Protein AF-A0A3B0U1T3-F1 (afdb_monomer_lite)

Structure (mmCIF, N/CA/C/O backbone):
data_AF-A0A3B0U1T3-F1
#
_entry.id   AF-A0A3B0U1T3-F1
#
loop_
_atom_site.group_PDB
_atom_site.id
_atom_site.type_symbol
_atom_site.label_atom_id
_atom_site.label_alt_id
_atom_site.label_comp_id
_atom_site.label_asym_id
_atom_site.label_entity_id
_atom_site.label_seq_id
_atom_site.pdbx_PDB_ins_code
_atom_site.Cartn_x
_atom_site.Cartn_y
_atom_site.Cartn_z
_atom_site.occupancy
_atom_site.B_iso_or_equiv
_atom_site.auth_seq_id
_atom_site.auth_comp_id
_atom_site.auth_asym_id
_atom_site.auth_atom_id
_atom_site.pdbx_PDB_model_num
ATOM 1 N N . ASP A 1 1 ? -16.607 1.147 15.365 1.00 89.69 1 ASP A N 1
ATOM 2 C CA . ASP A 1 1 ? -15.710 2.147 14.733 1.00 89.69 1 ASP A CA 1
ATOM 3 C C . ASP A 1 1 ? -15.667 2.018 13.217 1.00 89.69 1 ASP A C 1
ATOM 5 O O . ASP A 1 1 ? -16.047 0.977 12.692 1.00 89.69 1 ASP A O 1
ATOM 9 N N . LYS A 1 2 ? -15.212 3.061 12.507 1.00 95.75 2 LYS A N 1
ATOM 10 C CA . LYS A 1 2 ? -14.922 2.996 11.062 1.00 95.75 2 LYS A CA 1
ATOM 11 C C . LYS A 1 2 ? -13.448 2.661 10.843 1.00 95.75 2 LYS A C 1
ATOM 13 O O . LYS A 1 2 ? -12.587 3.190 11.539 1.00 95.75 2 LYS A O 1
ATOM 18 N N . LEU A 1 3 ? -13.161 1.820 9.855 1.00 97.88 3 LEU A N 1
ATOM 19 C CA . LEU A 1 3 ? -11.796 1.481 9.451 1.00 97.88 3 LEU A CA 1
ATOM 20 C C . LEU A 1 3 ? -11.413 2.239 8.179 1.00 97.88 3 LEU A C 1
ATOM 22 O O . LEU A 1 3 ? -12.256 2.458 7.309 1.00 97.88 3 LEU A O 1
ATOM 26 N N . ALA A 1 4 ? -10.135 2.583 8.055 1.00 98.50 4 ALA A N 1
ATOM 27 C CA . ALA A 1 4 ? -9.544 3.169 6.858 1.00 98.50 4 ALA A CA 1
ATOM 28 C C . ALA A 1 4 ? -8.259 2.431 6.476 1.00 98.50 4 ALA A C 1
ATOM 30 O O . ALA A 1 4 ? -7.546 1.923 7.335 1.00 98.50 4 ALA A O 1
ATOM 31 N N . ALA A 1 5 ? -7.947 2.397 5.187 1.00 98.75 5 ALA A N 1
ATOM 32 C CA . ALA A 1 5 ? -6.667 1.955 4.645 1.00 98.75 5 ALA A CA 1
ATOM 33 C C . ALA A 1 5 ? -6.419 2.687 3.321 1.00 98.75 5 ALA A C 1
ATOM 35 O O . ALA A 1 5 ? -7.349 3.255 2.743 1.00 98.75 5 ALA A O 1
ATOM 36 N N . GLY A 1 6 ? -5.184 2.662 2.823 1.00 98.50 6 GLY A N 1
ATOM 37 C CA . GLY A 1 6 ? -4.817 3.359 1.592 1.00 98.50 6 GLY A CA 1
ATOM 38 C C . GLY A 1 6 ? -3.985 2.515 0.641 1.00 98.50 6 GLY A C 1
ATOM 39 O O . GLY A 1 6 ? -3.245 1.618 1.052 1.00 98.50 6 GLY A O 1
ATOM 40 N N . PHE A 1 7 ? -4.088 2.850 -0.641 1.00 98.56 7 PHE A N 1
ATOM 41 C CA . PHE A 1 7 ? -3.185 2.381 -1.678 1.00 98.56 7 PHE A CA 1
ATOM 42 C C . PHE A 1 7 ? -2.814 3.533 -2.613 1.00 98.56 7 PHE A C 1
ATOM 44 O O . PHE A 1 7 ? -3.557 4.505 -2.730 1.00 98.56 7 PHE A O 1
ATOM 51 N N . THR A 1 8 ? -1.666 3.434 -3.276 1.00 98.44 8 THR A N 1
ATOM 52 C CA . THR A 1 8 ? -1.232 4.427 -4.267 1.00 98.44 8 THR A CA 1
ATOM 53 C C . THR A 1 8 ? -0.348 3.794 -5.341 1.00 98.44 8 THR A C 1
ATOM 55 O O . THR A 1 8 ? 0.287 2.762 -5.112 1.00 98.44 8 THR A O 1
ATOM 58 N N . ASN A 1 9 ? -0.308 4.418 -6.514 1.00 97.25 9 ASN A N 1
ATOM 59 C CA . ASN A 1 9 ? 0.483 4.011 -7.668 1.00 97.25 9 ASN A CA 1
ATOM 60 C C . ASN A 1 9 ? 1.213 5.230 -8.240 1.00 97.25 9 ASN A C 1
ATOM 62 O O . ASN A 1 9 ? 0.620 6.301 -8.352 1.00 97.25 9 ASN A O 1
ATOM 66 N N . SER A 1 10 ? 2.478 5.072 -8.624 1.00 96.81 10 SER A N 1
ATOM 67 C CA . SER A 1 10 ? 3.236 6.123 -9.313 1.00 96.81 10 SER A CA 1
ATOM 68 C C . SER A 1 10 ? 4.277 5.534 -10.259 1.00 96.81 10 SER A C 1
ATOM 70 O O . SER A 1 10 ? 4.530 4.332 -10.228 1.00 96.81 10 SER A O 1
ATOM 72 N N . ALA A 1 11 ? 4.881 6.378 -11.098 1.00 95.81 11 ALA A N 1
ATOM 73 C CA . ALA A 1 11 ? 5.791 5.914 -12.139 1.00 95.81 11 ALA A CA 1
ATOM 74 C C . ALA A 1 11 ? 7.151 5.423 -11.637 1.00 95.81 11 ALA A C 1
ATOM 76 O O . ALA A 1 11 ? 7.662 4.400 -12.093 1.00 95.81 11 ALA A O 1
ATOM 77 N N . ALA A 1 12 ? 7.733 6.136 -10.676 1.00 93.62 12 ALA A N 1
ATOM 78 C CA . ALA A 1 12 ? 9.009 5.772 -10.078 1.00 93.62 12 ALA A CA 1
ATOM 79 C C . ALA A 1 12 ? 8.815 4.749 -8.954 1.00 93.62 12 ALA A C 1
ATOM 81 O O . ALA A 1 12 ? 7.825 4.798 -8.219 1.00 93.62 12 ALA A O 1
ATOM 82 N N . GLN A 1 13 ? 9.788 3.856 -8.754 1.00 91.19 13 GLN A N 1
ATOM 83 C CA . GLN A 1 13 ? 9.766 2.928 -7.616 1.00 91.19 13 GLN A CA 1
ATOM 84 C C . GLN A 1 13 ? 9.709 3.693 -6.285 1.00 91.19 13 GLN A C 1
ATOM 86 O O . GLN A 1 13 ? 8.784 3.470 -5.503 1.00 91.19 13 GLN A O 1
ATOM 91 N N . SER A 1 14 ? 10.587 4.687 -6.109 1.00 88.50 14 SER A N 1
ATOM 92 C CA . SER A 1 14 ? 10.481 5.717 -5.069 1.00 88.50 14 SER A CA 1
ATOM 93 C C . SER A 1 14 ? 9.985 7.023 -5.691 1.00 88.50 14 SER A C 1
ATOM 95 O O . SER A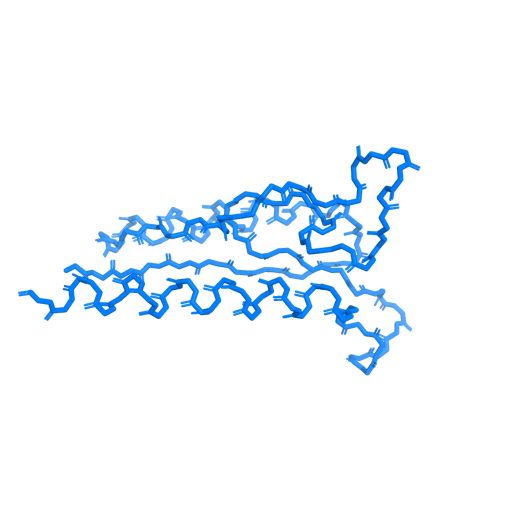 1 14 ? 10.757 7.768 -6.282 1.00 88.50 14 SER A O 1
ATOM 97 N N . GLY A 1 15 ? 8.677 7.263 -5.631 1.00 85.62 15 GLY A N 1
ATOM 98 C CA . GLY A 1 15 ? 8.035 8.450 -6.211 1.00 85.62 15 GLY A CA 1
ATOM 99 C C . GLY A 1 15 ? 7.071 9.092 -5.227 1.00 85.62 15 GLY A C 1
ATOM 100 O O . GLY A 1 15 ? 5.898 9.236 -5.555 1.00 85.62 15 GLY A O 1
ATOM 101 N N . ASP A 1 16 ? 7.532 9.299 -3.989 1.00 93.44 16 ASP A N 1
ATOM 102 C CA . ASP A 1 16 ? 6.819 9.951 -2.876 1.00 93.44 16 ASP A CA 1
ATOM 103 C C . ASP A 1 16 ? 5.441 9.379 -2.518 1.00 93.44 16 ASP A C 1
ATOM 105 O O . ASP A 1 16 ? 4.631 9.998 -1.830 1.00 93.44 16 ASP A O 1
ATOM 109 N N . LYS A 1 17 ? 5.206 8.118 -2.887 1.00 97.06 17 LYS A N 1
ATOM 110 C CA . LYS A 1 17 ? 3.997 7.358 -2.547 1.00 97.06 17 LYS A CA 1
ATOM 111 C C . LYS A 1 17 ? 3.696 7.350 -1.045 1.00 97.06 17 LYS A C 1
ATOM 113 O O . LYS A 1 17 ? 2.531 7.317 -0.650 1.00 97.06 17 LYS A O 1
ATOM 118 N N . LEU A 1 18 ? 4.727 7.400 -0.196 1.00 97.62 18 LEU A N 1
ATOM 119 C CA . LEU A 1 18 ? 4.544 7.483 1.253 1.00 97.62 18 LEU A CA 1
ATOM 120 C C . LEU A 1 18 ? 3.817 8.766 1.659 1.00 97.62 18 LEU A C 1
ATOM 122 O O . LEU A 1 18 ? 2.916 8.689 2.489 1.00 97.62 18 LEU A O 1
ATOM 126 N N . 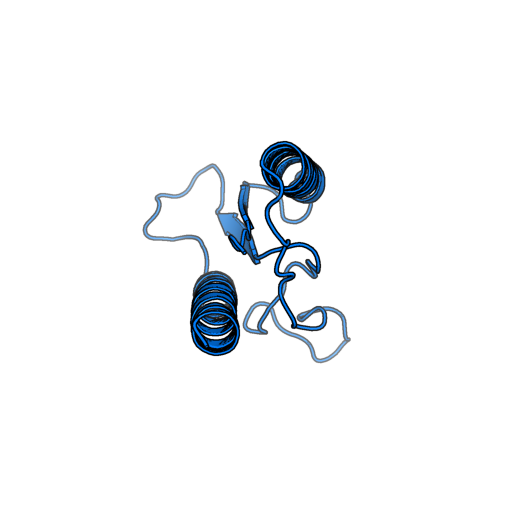ALA A 1 19 ? 4.143 9.905 1.044 1.00 98.00 19 ALA A N 1
ATOM 127 C CA . ALA A 1 19 ? 3.491 11.178 1.337 1.00 98.00 19 ALA A CA 1
ATOM 128 C C . ALA A 1 19 ? 1.993 11.127 0.996 1.00 98.00 19 ALA A C 1
ATOM 130 O O . ALA A 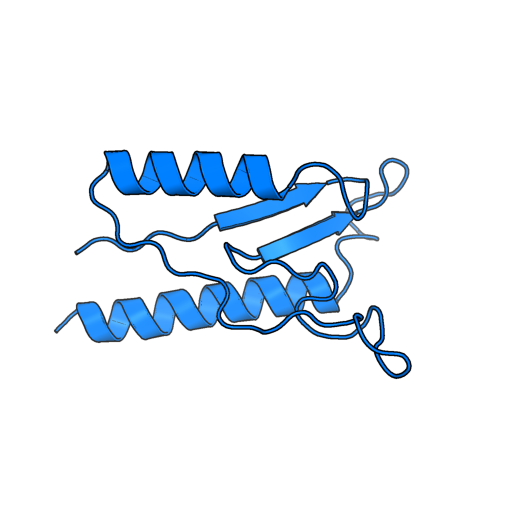1 19 ? 1.161 11.556 1.797 1.00 98.00 19 ALA A O 1
ATOM 131 N N . THR A 1 20 ? 1.625 10.505 -0.132 1.00 98.31 20 THR A N 1
ATOM 132 C CA . THR A 1 20 ? 0.215 10.262 -0.484 1.00 98.31 20 THR A CA 1
ATOM 133 C C . THR A 1 20 ? -0.499 9.434 0.587 1.00 98.31 20 THR A C 1
ATOM 135 O O . THR A 1 20 ? -1.584 9.803 1.039 1.00 98.31 20 THR A O 1
ATOM 138 N N . LEU A 1 21 ? 0.107 8.329 1.037 1.00 98.62 21 LEU A N 1
ATOM 139 C CA . LEU A 1 21 ? -0.495 7.486 2.074 1.00 98.62 21 LEU A CA 1
ATOM 140 C C . LEU A 1 21 ? -0.580 8.199 3.431 1.00 98.62 21 LEU A C 1
ATOM 142 O O . LEU A 1 21 ? -1.569 8.026 4.138 1.00 98.62 21 LEU A O 1
ATOM 146 N N . GLN A 1 22 ? 0.411 9.020 3.789 1.00 98.75 22 GLN A N 1
ATOM 147 C CA . GLN A 1 22 ? 0.374 9.843 5.001 1.00 98.75 22 GLN A CA 1
ATOM 148 C C . GLN A 1 22 ? -0.787 10.837 4.955 1.00 98.75 22 GLN A C 1
ATOM 150 O O . GLN A 1 22 ? -1.530 10.946 5.929 1.00 98.75 22 GLN A O 1
ATOM 155 N N . GLN A 1 23 ? -1.002 11.501 3.818 1.00 98.75 23 GLN A N 1
ATOM 156 C CA . GLN A 1 23 ? -2.136 12.405 3.640 1.00 98.75 23 GLN A CA 1
ATOM 157 C C . GLN A 1 23 ? -3.478 11.673 3.805 1.00 98.75 23 GLN A C 1
ATOM 159 O O . GLN A 1 23 ? -4.367 12.168 4.498 1.00 98.75 23 GLN A O 1
ATOM 164 N N . MET A 1 24 ? -3.619 10.472 3.233 1.00 98.75 24 MET A N 1
ATOM 165 C CA 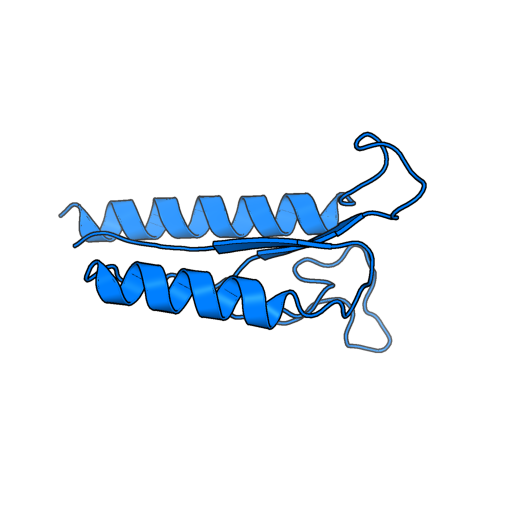. MET A 1 24 ? -4.821 9.648 3.415 1.00 98.75 24 MET A CA 1
ATOM 166 C C . MET A 1 24 ? -5.014 9.202 4.869 1.00 98.75 24 MET A C 1
ATOM 168 O O . MET A 1 24 ? -6.139 9.221 5.367 1.00 98.75 24 MET A O 1
ATOM 172 N N . ALA A 1 25 ? -3.938 8.826 5.563 1.00 98.75 25 ALA A N 1
ATOM 173 C CA . ALA A 1 25 ? -3.999 8.434 6.967 1.00 98.75 25 ALA A CA 1
ATOM 174 C C . ALA A 1 25 ? -4.437 9.601 7.860 1.00 98.75 25 ALA A C 1
ATOM 176 O O . ALA A 1 25 ? -5.311 9.434 8.711 1.00 98.75 25 ALA A O 1
ATOM 177 N N . VAL A 1 26 ? -3.906 10.801 7.611 1.00 98.81 26 VAL A N 1
ATOM 178 C CA . VAL A 1 26 ? -4.330 12.034 8.289 1.00 98.81 26 VAL A CA 1
ATOM 179 C C . VAL A 1 26 ? -5.796 12.357 7.985 1.00 98.81 26 VAL A C 1
ATOM 181 O O . VAL A 1 26 ? -6.536 12.741 8.889 1.00 98.81 26 VAL A O 1
ATOM 184 N N . LEU A 1 27 ? -6.257 12.171 6.745 1.00 98.69 27 LEU A N 1
ATOM 185 C CA . LEU A 1 27 ? -7.673 12.333 6.391 1.00 98.69 27 LEU A CA 1
ATOM 186 C C . LEU A 1 27 ? -8.573 11.329 7.131 1.00 98.69 27 LEU A C 1
ATOM 188 O O . LEU A 1 27 ? -9.631 11.710 7.633 1.00 98.69 27 LEU A O 1
ATOM 192 N N . GLY A 1 28 ? -8.153 10.065 7.233 1.00 98.62 28 GLY A N 1
ATOM 193 C CA . GLY A 1 28 ? -8.857 9.042 8.009 1.00 98.62 28 GLY A CA 1
ATOM 194 C C . GLY A 1 28 ? -8.943 9.405 9.492 1.00 98.62 28 GLY A C 1
ATOM 195 O O . GLY A 1 28 ? -10.019 9.330 10.084 1.00 98.62 28 GLY A O 1
ATOM 196 N N . ALA A 1 29 ? -7.840 9.890 10.067 1.00 98.50 29 ALA A N 1
ATOM 197 C CA . ALA A 1 29 ? -7.793 10.353 11.451 1.00 98.50 29 ALA A CA 1
ATOM 198 C C . ALA A 1 29 ? -8.716 11.562 11.702 1.00 98.50 29 ALA A C 1
ATOM 200 O O . ALA A 1 29 ? -9.417 11.583 12.712 1.00 98.50 29 ALA A O 1
ATOM 201 N N . GLN A 1 30 ? -8.794 12.521 10.766 1.00 98.75 30 GLN A N 1
ATOM 202 C CA . GLN A 1 30 ? -9.752 13.641 10.834 1.00 98.75 30 GLN A CA 1
ATOM 203 C C . GLN A 1 30 ? -11.216 13.171 10.904 1.00 98.75 30 GLN A C 1
ATOM 205 O O . GLN A 1 30 ? -12.052 13.861 11.477 1.00 98.75 30 GLN A O 1
ATOM 210 N N . HIS A 1 31 ? -11.524 11.989 10.363 1.00 98.38 31 HIS A N 1
ATOM 211 C CA . HIS A 1 31 ? -12.853 11.370 10.407 1.00 98.38 31 HIS A CA 1
ATOM 212 C C . HIS A 1 31 ? -12.990 10.310 11.513 1.00 98.38 31 HIS A C 1
ATOM 214 O O . HIS A 1 31 ? -13.896 9.475 11.453 1.00 98.38 31 HIS A O 1
ATOM 220 N N . SER A 1 32 ? -12.081 10.309 12.494 1.00 97.81 32 SER A N 1
ATOM 221 C CA . SER A 1 32 ? -12.052 9.351 13.608 1.00 97.81 32 SER A CA 1
ATOM 222 C C . SER A 1 32 ? -12.042 7.881 13.155 1.00 97.81 32 SER A C 1
ATOM 224 O O . SER A 1 32 ? -12.601 7.013 13.824 1.00 97.81 32 SER A O 1
ATOM 226 N N . MET A 1 33 ? -11.431 7.589 12.003 1.00 98.44 33 MET A N 1
ATOM 227 C CA . MET A 1 33 ? -11.271 6.223 11.505 1.00 98.44 33 MET A CA 1
ATOM 228 C C . MET A 1 33 ? -9.998 5.580 12.060 1.00 98.44 33 MET A C 1
ATOM 230 O O . MET A 1 33 ? -8.970 6.238 12.225 1.00 98.44 33 MET A O 1
ATOM 234 N N . ILE A 1 34 ? -10.040 4.267 12.276 1.00 97.81 34 ILE A N 1
ATOM 235 C CA . ILE A 1 34 ? -8.876 3.468 12.667 1.00 97.81 34 ILE A CA 1
ATOM 236 C C . ILE A 1 34 ? -8.129 3.038 11.405 1.00 97.81 34 ILE A C 1
ATOM 238 O O . ILE A 1 34 ? -8.693 2.381 10.528 1.00 97.81 34 ILE A O 1
ATOM 242 N N . TRP A 1 35 ? -6.848 3.394 11.316 1.00 98.62 35 TRP A N 1
ATOM 243 C CA . TRP A 1 35 ? -6.021 3.074 10.158 1.00 98.62 35 TRP A CA 1
ATOM 244 C C . TRP A 1 35 ? -5.483 1.637 10.199 1.00 98.62 35 TRP A C 1
ATOM 246 O O . TRP A 1 35 ? -4.793 1.234 11.136 1.00 98.62 35 TRP A O 1
ATOM 256 N N . VAL A 1 36 ? -5.748 0.872 9.143 1.00 98.56 36 VAL A N 1
ATOM 257 C CA . VAL A 1 36 ? -5.245 -0.485 8.924 1.00 98.56 36 VAL A CA 1
ATOM 258 C C . VAL A 1 36 ? -4.013 -0.419 8.020 1.00 98.56 36 VAL A C 1
ATOM 260 O O . VAL A 1 36 ? -4.116 -0.178 6.819 1.00 98.56 36 VAL A O 1
ATOM 263 N N . GLY A 1 37 ? -2.836 -0.664 8.601 1.00 98.38 37 GLY A N 1
ATOM 264 C CA . GLY A 1 37 ? -1.584 -0.796 7.848 1.00 98.38 37 GLY A CA 1
ATOM 265 C C . GLY A 1 37 ? -1.506 -2.082 7.016 1.00 98.38 37 GLY A C 1
ATOM 266 O O . GLY A 1 37 ? -2.296 -3.015 7.210 1.00 98.38 37 GLY A O 1
ATOM 267 N N . LEU A 1 38 ? -0.505 -2.155 6.129 1.00 98.62 38 LEU A N 1
ATOM 268 C CA . LEU A 1 38 ? -0.379 -3.230 5.137 1.00 98.62 38 LEU A CA 1
ATOM 269 C C . LEU A 1 38 ? -0.278 -4.628 5.761 1.00 98.62 38 LEU A C 1
ATOM 271 O O . LEU A 1 38 ? -0.845 -5.574 5.226 1.00 98.62 38 LEU A O 1
ATOM 275 N N . GLY A 1 39 ? 0.410 -4.756 6.899 1.00 98.12 39 GLY A N 1
ATOM 276 C CA . GLY A 1 39 ? 0.566 -6.040 7.592 1.00 98.12 39 GLY A CA 1
ATOM 277 C C . GLY A 1 39 ? 1.524 -7.019 6.905 1.00 98.12 39 GLY A C 1
ATOM 278 O O . GLY A 1 39 ? 1.515 -8.200 7.240 1.00 98.12 39 GLY A O 1
ATOM 279 N N . LEU A 1 40 ? 2.354 -6.532 5.979 1.00 98.31 40 LEU A N 1
ATOM 280 C CA . LEU A 1 40 ? 3.428 -7.279 5.328 1.00 98.31 40 LEU A CA 1
ATOM 281 C C . LEU A 1 40 ? 4.769 -6.598 5.602 1.00 98.31 40 LEU A C 1
ATOM 283 O O . LEU A 1 40 ? 4.860 -5.371 5.585 1.00 98.31 40 LEU A O 1
ATOM 287 N N . LEU A 1 41 ? 5.811 -7.400 5.803 1.00 97.75 41 LEU A N 1
ATOM 288 C CA . LEU A 1 41 ? 7.196 -6.930 5.750 1.00 97.75 41 LEU A CA 1
ATOM 289 C C . LEU A 1 41 ? 7.557 -6.522 4.310 1.00 97.75 41 LEU A C 1
ATOM 291 O O . LEU A 1 41 ? 6.844 -6.917 3.381 1.00 97.75 41 LEU A O 1
ATOM 295 N N . PRO A 1 42 ? 8.610 -5.714 4.091 1.00 97.06 42 PRO A N 1
ATOM 296 C CA . PRO A 1 42 ? 9.080 -5.429 2.740 1.00 97.06 42 PRO A CA 1
ATOM 297 C C . PRO A 1 42 ? 9.433 -6.728 2.001 1.00 97.06 42 PRO A C 1
ATOM 299 O O . PRO A 1 42 ? 10.038 -7.628 2.574 1.00 97.06 42 PRO A O 1
ATOM 302 N N . GLY A 1 43 ? 9.063 -6.828 0.729 1.00 96.75 43 GLY A N 1
ATOM 303 C CA . GLY A 1 43 ? 9.590 -7.819 -0.215 1.00 96.75 43 GLY A CA 1
ATOM 304 C C . GLY A 1 43 ? 10.772 -7.242 -0.989 1.00 96.75 43 GLY A C 1
ATOM 305 O O . GLY A 1 43 ? 11.096 -6.069 -0.806 1.00 96.75 43 GLY A O 1
ATOM 306 N N . ASN A 1 44 ? 11.416 -8.041 -1.847 1.00 96.56 44 ASN A N 1
ATOM 307 C CA . ASN A 1 44 ? 12.455 -7.563 -2.772 1.00 96.56 44 ASN A CA 1
ATOM 308 C C . ASN A 1 44 ? 13.588 -6.725 -2.121 1.00 96.56 44 ASN A C 1
ATOM 310 O O . ASN A 1 44 ? 14.130 -5.813 -2.739 1.00 96.56 44 ASN A O 1
ATOM 314 N N . HIS A 1 45 ? 13.912 -6.986 -0.849 1.00 95.12 45 HIS A N 1
ATOM 315 C CA . HIS A 1 45 ? 14.874 -6.197 -0.060 1.00 95.12 45 HIS A CA 1
ATOM 316 C C . HIS A 1 45 ? 16.081 -7.020 0.419 1.00 95.12 45 HIS A C 1
ATOM 318 O O . HIS A 1 45 ? 16.904 -6.535 1.194 1.00 95.12 45 HIS A O 1
ATOM 324 N N . THR A 1 46 ? 16.183 -8.272 -0.022 1.00 96.69 46 THR A N 1
ATOM 325 C CA . THR A 1 46 ? 17.293 -9.183 0.276 1.00 96.69 46 THR A CA 1
ATOM 326 C C . THR A 1 46 ? 17.974 -9.610 -1.022 1.00 96.69 46 THR A C 1
ATOM 328 O O . THR A 1 46 ? 17.411 -9.463 -2.105 1.00 96.69 46 THR A O 1
ATOM 331 N N . SER A 1 47 ? 19.176 -10.186 -0.930 1.00 96.88 47 SER A N 1
ATOM 332 C CA . SER A 1 47 ? 19.914 -10.696 -2.097 1.00 96.88 47 SER A CA 1
ATOM 333 C C . SER A 1 47 ? 19.208 -11.841 -2.837 1.00 96.88 47 SER A C 1
ATOM 335 O O . SER A 1 47 ? 19.577 -12.148 -3.966 1.00 96.88 47 SER A O 1
ATOM 337 N N . THR A 1 48 ? 18.211 -12.472 -2.212 1.00 96.62 48 THR A N 1
ATOM 338 C CA . THR A 1 48 ? 17.386 -13.541 -2.796 1.00 96.62 48 THR A CA 1
ATOM 339 C C . THR A 1 48 ? 15.948 -13.096 -3.077 1.00 96.62 48 THR A C 1
ATOM 341 O O . THR A 1 48 ? 15.114 -13.939 -3.399 1.00 96.62 48 THR A O 1
ATOM 344 N N . GLY A 1 49 ? 15.637 -11.810 -2.893 1.00 96.06 49 GLY A N 1
ATOM 345 C CA . GLY A 1 49 ? 14.321 -11.245 -3.174 1.00 96.06 49 GLY A CA 1
ATOM 346 C C . GLY A 1 49 ? 14.073 -11.046 -4.670 1.00 96.06 49 GLY A C 1
ATOM 347 O O . GLY A 1 49 ? 14.998 -11.072 -5.483 1.00 96.06 49 GLY A O 1
ATOM 348 N N . SER A 1 50 ? 12.808 -10.849 -5.026 1.00 97.44 50 SER A N 1
ATOM 349 C CA . SER A 1 50 ? 12.357 -10.653 -6.404 1.00 97.44 50 SER A CA 1
ATOM 350 C C . SER A 1 50 ? 11.277 -9.579 -6.491 1.00 97.44 50 SER A C 1
ATOM 352 O O . SER A 1 50 ? 10.502 -9.363 -5.560 1.00 97.44 50 SER A O 1
ATOM 354 N N . VAL A 1 51 ? 11.143 -8.960 -7.667 1.00 97.06 51 VAL A N 1
ATOM 355 C CA . VAL A 1 51 ? 9.995 -8.106 -8.006 1.00 97.06 51 VAL A CA 1
ATOM 356 C C . VAL A 1 51 ? 8.653 -8.839 -7.892 1.00 97.06 51 VAL A C 1
ATOM 358 O O . VAL A 1 51 ? 7.621 -8.187 -7.770 1.00 97.06 51 VAL A O 1
ATOM 361 N N . ASP A 1 52 ? 8.649 -10.171 -7.889 1.00 98.00 52 ASP A N 1
ATOM 362 C CA . ASP A 1 52 ? 7.448 -10.990 -7.700 1.00 98.00 52 ASP A CA 1
ATOM 363 C C . ASP A 1 52 ? 7.031 -11.152 -6.228 1.00 98.00 52 ASP A C 1
ATOM 365 O O . ASP A 1 52 ? 5.927 -11.640 -5.950 1.00 98.00 52 ASP A O 1
ATOM 369 N N . ASP A 1 53 ? 7.870 -10.718 -5.284 1.00 98.25 53 ASP A N 1
ATOM 370 C CA . ASP A 1 53 ? 7.563 -10.769 -3.859 1.00 98.25 53 ASP A CA 1
ATOM 371 C C . ASP A 1 53 ? 6.419 -9.816 -3.503 1.00 98.25 53 ASP A C 1
ATOM 373 O O . ASP A 1 53 ? 6.307 -8.694 -4.010 1.00 98.25 53 ASP A O 1
ATOM 377 N N . LEU A 1 54 ? 5.574 -10.232 -2.558 1.00 98.44 54 LEU A N 1
ATOM 378 C CA . LEU A 1 54 ? 4.591 -9.320 -1.984 1.00 98.44 54 LEU A CA 1
ATOM 379 C C . LEU A 1 54 ? 5.294 -8.148 -1.305 1.00 98.44 54 LEU A C 1
ATOM 381 O O . LEU A 1 54 ? 6.341 -8.306 -0.685 1.00 98.44 54 LEU A O 1
ATOM 385 N N . ASN A 1 55 ? 4.677 -6.974 -1.393 1.00 97.94 55 ASN A N 1
ATOM 386 C CA . ASN A 1 55 ? 5.235 -5.735 -0.880 1.00 97.94 55 ASN A CA 1
ATOM 387 C C . ASN A 1 55 ? 6.650 -5.439 -1.413 1.00 97.94 55 ASN A C 1
ATOM 389 O O . ASN A 1 55 ? 7.490 -4.928 -0.675 1.00 97.94 55 ASN A O 1
ATOM 393 N N . ARG A 1 56 ? 6.919 -5.717 -2.698 1.00 97.38 56 ARG A N 1
ATOM 394 C CA . ARG A 1 56 ? 8.209 -5.411 -3.351 1.00 97.38 56 ARG A CA 1
ATOM 395 C C . ARG A 1 56 ? 8.659 -3.948 -3.225 1.00 97.38 56 ARG A C 1
ATOM 397 O O . ARG A 1 56 ? 9.833 -3.656 -3.398 1.00 97.38 56 ARG A O 1
ATOM 404 N N . ILE A 1 57 ? 7.716 -3.025 -2.998 1.00 96.88 57 ILE A N 1
ATOM 405 C CA . ILE A 1 57 ? 7.973 -1.585 -2.823 1.00 96.88 57 ILE A CA 1
ATOM 406 C C . ILE A 1 57 ? 8.333 -1.247 -1.363 1.00 96.88 57 ILE A C 1
ATOM 408 O O . ILE A 1 57 ? 8.815 -0.156 -1.078 1.00 96.88 57 ILE A O 1
ATOM 412 N N . GLY A 1 58 ? 8.122 -2.175 -0.429 1.00 96.75 58 GLY A N 1
ATOM 413 C CA . GLY A 1 58 ? 8.526 -2.026 0.966 1.00 96.75 58 GLY A CA 1
ATOM 414 C C . GLY A 1 58 ? 7.686 -1.042 1.777 1.00 96.75 58 GLY A C 1
ATOM 415 O O . GLY A 1 58 ? 8.195 -0.391 2.685 1.00 96.75 58 GLY A O 1
ATOM 416 N N . SER A 1 59 ? 6.397 -0.914 1.465 1.00 97.31 59 SER A N 1
ATOM 417 C CA . SER A 1 59 ? 5.487 -0.021 2.183 1.00 97.31 59 SER A CA 1
ATOM 418 C C . SER A 1 59 ? 4.906 -0.680 3.433 1.00 97.31 59 SER A C 1
ATOM 420 O O . SER A 1 59 ? 4.521 -1.844 3.409 1.00 97.31 59 SER A O 1
ATOM 422 N N . SER A 1 60 ? 4.763 0.085 4.516 1.00 97.94 60 SER A N 1
ATOM 423 C CA . SER A 1 60 ? 4.097 -0.373 5.748 1.00 97.94 60 SER A CA 1
ATOM 424 C C . SER A 1 60 ? 2.729 0.280 5.963 1.00 97.94 60 SER A C 1
ATOM 426 O O . SER A 1 60 ? 1.823 -0.334 6.529 1.00 97.94 60 SER A O 1
ATOM 428 N N . LEU A 1 61 ? 2.557 1.527 5.504 1.00 98.44 61 LEU A N 1
ATOM 429 C CA . LEU A 1 61 ? 1.359 2.329 5.779 1.00 98.44 61 LEU A CA 1
ATOM 430 C C . LEU A 1 61 ? 0.145 1.886 4.944 1.00 98.44 61 LEU A C 1
ATOM 432 O O . LEU A 1 61 ? -0.988 2.083 5.360 1.00 98.44 61 LEU A O 1
ATOM 436 N N . GLY A 1 62 ? 0.372 1.255 3.796 1.00 98.62 62 GLY A N 1
ATOM 437 C CA . GLY A 1 62 ? -0.659 0.807 2.859 1.00 98.62 62 GLY A CA 1
ATOM 438 C C . GLY A 1 62 ? -0.026 0.139 1.640 1.00 98.62 62 GLY A C 1
ATOM 439 O O . GLY A 1 62 ? 1.191 -0.035 1.602 1.00 98.62 62 GLY A O 1
ATOM 440 N N . ALA A 1 63 ? -0.815 -0.235 0.635 1.00 98.62 63 ALA A N 1
ATOM 441 C CA . ALA A 1 63 ? -0.269 -0.860 -0.572 1.00 98.62 63 ALA A CA 1
ATOM 442 C C . 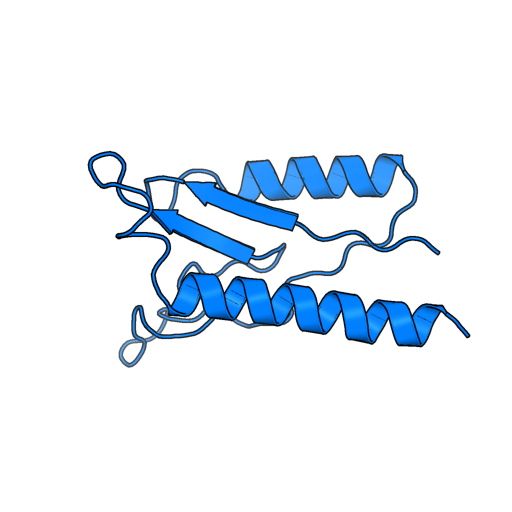ALA A 1 63 ? 0.335 0.200 -1.509 1.00 98.62 63 ALA A C 1
ATOM 444 O O . ALA A 1 63 ? -0.291 1.215 -1.805 1.00 98.62 63 ALA A O 1
ATOM 445 N N . MET A 1 64 ? 1.548 -0.036 -1.998 1.00 98.44 64 MET A N 1
ATOM 446 C CA . MET A 1 64 ? 2.174 0.803 -3.017 1.00 98.44 64 MET A CA 1
ATOM 447 C C . MET A 1 64 ? 2.438 -0.020 -4.267 1.00 98.44 64 MET A C 1
ATOM 449 O O . MET A 1 64 ? 2.903 -1.151 -4.170 1.00 98.44 64 MET A O 1
ATOM 453 N N . ALA A 1 65 ? 2.166 0.581 -5.416 1.00 97.88 65 ALA A N 1
ATOM 454 C CA . ALA A 1 65 ? 2.383 0.000 -6.727 1.00 97.88 65 ALA A CA 1
ATOM 455 C C . ALA A 1 65 ? 3.278 0.899 -7.587 1.00 97.88 65 ALA A C 1
ATOM 457 O O . ALA A 1 65 ? 3.480 2.085 -7.280 1.00 97.88 65 ALA A O 1
ATOM 458 N N . GLN A 1 66 ? 3.821 0.329 -8.659 1.00 97.44 66 GLN A N 1
ATOM 459 C CA . GLN A 1 66 ? 4.485 1.100 -9.701 1.00 97.44 66 GLN A CA 1
ATOM 460 C C . GLN A 1 66 ? 4.040 0.642 -11.096 1.00 97.44 66 GLN A C 1
ATOM 462 O O . GLN A 1 66 ? 3.974 -0.557 -11.365 1.00 97.44 66 GLN A O 1
ATOM 467 N N . SER A 1 67 ? 3.772 1.615 -11.971 1.00 96.94 67 SER A N 1
ATOM 468 C CA . SER A 1 67 ? 3.469 1.431 -13.399 1.00 96.94 67 SER A CA 1
ATOM 469 C C . SER A 1 67 ? 4.351 2.366 -14.215 1.00 96.94 67 SER A C 1
ATOM 471 O O . SER A 1 67 ? 4.472 3.524 -13.839 1.00 96.94 67 SER A O 1
ATOM 473 N N . ASN A 1 68 ? 4.942 1.924 -15.323 1.00 96.31 68 ASN A N 1
ATOM 474 C CA . ASN A 1 68 ? 5.760 2.809 -16.159 1.00 96.31 68 ASN A CA 1
ATOM 475 C C . ASN A 1 68 ? 4.920 3.972 -16.729 1.00 96.31 68 ASN A C 1
ATOM 477 O O . ASN A 1 68 ? 3.727 3.816 -16.980 1.00 96.31 68 ASN A O 1
ATOM 481 N N . ALA A 1 69 ? 5.523 5.156 -16.885 1.00 96.50 69 ALA A N 1
ATOM 482 C CA . ALA A 1 69 ? 4.808 6.367 -17.317 1.00 96.50 69 ALA A CA 1
ATOM 483 C C . ALA A 1 69 ? 4.460 6.373 -18.816 1.00 96.50 69 ALA A C 1
ATOM 485 O O . ALA A 1 69 ? 3.633 7.171 -19.254 1.00 96.50 69 ALA A O 1
ATOM 486 N N . ASP A 1 70 ? 5.123 5.517 -19.586 1.00 97.12 70 ASP A N 1
ATOM 487 C CA . ASP A 1 70 ? 5.078 5.398 -21.041 1.00 97.12 70 ASP A CA 1
ATOM 488 C C . ASP A 1 70 ? 4.372 4.118 -21.521 1.00 97.12 70 ASP A C 1
ATOM 490 O O . ASP A 1 70 ? 4.303 3.861 -22.721 1.00 97.12 70 ASP A O 1
ATOM 494 N N . GLU A 1 71 ? 3.799 3.337 -20.601 1.00 97.06 71 GLU A N 1
ATOM 495 C CA . GLU A 1 71 ? 3.038 2.127 -20.908 1.00 97.06 71 GLU A CA 1
ATOM 496 C C . GLU A 1 71 ? 1.557 2.261 -20.526 1.00 97.06 71 GLU A C 1
ATOM 498 O O . GLU A 1 71 ? 1.168 3.041 -19.654 1.00 97.06 71 GLU A O 1
ATOM 503 N N . GLY A 1 72 ? 0.710 1.469 -21.188 1.00 94.88 72 GLY A N 1
ATOM 504 C CA . GLY A 1 72 ? -0.713 1.375 -20.876 1.00 94.88 72 GLY A CA 1
ATOM 505 C C . GLY A 1 72 ? -1.002 0.619 -19.568 1.00 94.88 72 GLY A C 1
ATOM 506 O O . GLY A 1 72 ? -0.152 -0.110 -19.047 1.00 94.88 72 GLY A O 1
ATOM 507 N N . PRO A 1 73 ? -2.233 0.736 -19.030 1.00 92.69 73 PRO A N 1
ATOM 508 C CA . PRO A 1 73 ? -2.642 0.064 -17.790 1.00 92.69 73 PRO A CA 1
ATOM 509 C C . PRO A 1 73 ? -2.693 -1.470 -17.904 1.00 92.69 73 PRO A C 1
ATOM 511 O O . PRO A 1 73 ? -2.850 -2.157 -16.899 1.00 92.69 73 PRO A O 1
ATOM 514 N N . ASP A 1 74 ? -2.564 -2.027 -19.109 1.00 94.25 74 ASP A N 1
ATOM 515 C CA . ASP A 1 74 ? -2.415 -3.464 -19.348 1.00 94.25 74 ASP A CA 1
ATOM 516 C C . ASP A 1 74 ? -1.039 -4.006 -18.920 1.00 94.25 74 ASP A C 1
ATOM 518 O O . ASP A 1 74 ? -0.899 -5.214 -18.713 1.00 94.25 74 ASP A O 1
ATOM 522 N N . LYS A 1 75 ? -0.030 -3.134 -18.768 1.00 94.56 75 LYS A N 1
ATOM 523 C CA . LYS A 1 75 ? 1.342 -3.511 -18.379 1.00 94.56 75 LYS A CA 1
ATOM 524 C C . LYS A 1 75 ? 1.633 -3.367 -16.893 1.00 94.56 75 LYS A C 1
ATOM 526 O O . LYS A 1 75 ? 2.481 -4.087 -16.369 1.00 94.56 75 LYS A O 1
ATOM 531 N N . GLY A 1 76 ? 0.935 -2.469 -16.202 1.00 92.06 76 GLY A N 1
ATOM 532 C CA . GLY A 1 76 ? 1.184 -2.191 -14.793 1.00 92.06 76 GLY A CA 1
ATOM 533 C C . GLY A 1 76 ? -0.070 -1.748 -14.038 1.00 92.06 76 GLY A C 1
ATOM 534 O O . GLY A 1 76 ? -0.939 -1.108 -14.629 1.00 92.06 76 GLY A O 1
ATOM 535 N N . PRO A 1 77 ? -0.150 -1.991 -12.717 1.00 96.50 77 PRO A N 1
ATOM 536 C CA . PRO A 1 77 ? 0.892 -2.572 -11.866 1.00 96.50 77 PRO A CA 1
ATOM 537 C C . PRO A 1 77 ? 1.140 -4.062 -12.112 1.00 96.50 77 PRO A C 1
ATOM 539 O O . PRO A 1 77 ? 0.237 -4.786 -12.528 1.00 96.50 77 PRO A O 1
ATOM 542 N N . ILE A 1 78 ? 2.351 -4.537 -11.814 1.00 97.06 78 ILE A N 1
ATOM 543 C CA . ILE A 1 78 ? 2.690 -5.957 -11.988 1.00 97.06 78 ILE A CA 1
ATOM 544 C C . ILE A 1 78 ? 1.935 -6.855 -10.992 1.00 97.06 78 ILE A C 1
ATOM 546 O O . ILE A 1 78 ? 1.353 -6.402 -10.003 1.00 97.06 78 ILE A O 1
ATOM 550 N N . ALA A 1 79 ? 1.968 -8.168 -11.225 1.00 98.06 79 ALA A N 1
ATOM 551 C CA . ALA A 1 79 ? 1.169 -9.132 -10.469 1.00 98.06 79 ALA A CA 1
ATOM 552 C C . ALA A 1 79 ? 1.403 -9.095 -8.945 1.00 98.06 79 ALA A C 1
ATOM 554 O O . ALA A 1 79 ? 0.456 -9.287 -8.180 1.00 98.06 79 ALA A O 1
ATOM 555 N N . SER A 1 80 ? 2.632 -8.863 -8.485 1.00 98.38 80 SER A N 1
ATOM 556 C CA . SER A 1 80 ? 2.961 -8.774 -7.056 1.00 98.38 80 SER A CA 1
ATOM 557 C C . SER A 1 80 ? 2.352 -7.542 -6.380 1.00 98.38 80 SER A C 1
ATOM 559 O O . SER A 1 80 ? 1.826 -7.661 -5.270 1.00 98.38 80 SER A O 1
ATOM 561 N N . ASP A 1 81 ? 2.308 -6.393 -7.058 1.00 98.19 81 ASP A N 1
ATOM 562 C CA . ASP A 1 81 ? 1.636 -5.182 -6.567 1.00 98.19 81 ASP A CA 1
ATOM 563 C C . ASP A 1 81 ? 0.127 -5.415 -6.431 1.00 98.19 81 ASP A C 1
ATOM 565 O O . ASP A 1 81 ? -0.465 -5.130 -5.386 1.00 98.19 81 ASP A O 1
ATOM 569 N N . LEU A 1 82 ? -0.492 -6.024 -7.450 1.00 98.44 82 LEU A N 1
ATOM 570 C CA . LEU A 1 82 ? -1.916 -6.374 -7.430 1.00 98.44 82 LEU A CA 1
ATOM 571 C C . LEU A 1 82 ? -2.241 -7.365 -6.303 1.00 98.44 82 LEU A C 1
ATOM 573 O O . LEU A 1 82 ? -3.228 -7.198 -5.580 1.00 98.44 82 LEU A O 1
ATOM 577 N N . LYS A 1 83 ? -1.396 -8.384 -6.101 1.00 98.75 83 LYS A N 1
ATOM 578 C CA . LYS A 1 83 ? -1.542 -9.336 -4.987 1.00 98.75 83 LYS A CA 1
ATOM 579 C C . LYS A 1 83 ? -1.347 -8.657 -3.627 1.00 98.75 83 LYS A C 1
ATOM 581 O O . LYS A 1 83 ? -2.055 -9.002 -2.683 1.00 98.75 83 LYS A O 1
ATOM 586 N N . THR A 1 84 ? -0.452 -7.675 -3.530 1.00 98.81 84 THR A N 1
ATOM 587 C CA . THR A 1 84 ? -0.235 -6.871 -2.314 1.00 98.81 84 THR A CA 1
ATOM 588 C C . THR A 1 84 ? -1.465 -6.023 -1.984 1.00 98.81 84 THR A C 1
ATOM 590 O O . THR A 1 84 ? -1.924 -6.016 -0.841 1.00 98.81 84 THR A O 1
ATOM 593 N N . ALA A 1 85 ? -2.077 -5.381 -2.982 1.00 98.75 85 ALA A N 1
ATOM 594 C CA . ALA A 1 85 ? -3.336 -4.657 -2.804 1.00 98.75 85 ALA A CA 1
ATOM 595 C C . ALA A 1 85 ? -4.491 -5.598 -2.409 1.00 98.75 85 ALA A C 1
ATOM 597 O O . ALA A 1 85 ? -5.258 -5.295 -1.492 1.00 98.75 85 ALA A O 1
ATOM 598 N N . LYS A 1 86 ? -4.578 -6.783 -3.030 1.00 98.81 86 LYS A N 1
ATOM 599 C CA . LYS A 1 86 ? -5.556 -7.818 -2.653 1.00 98.81 86 LYS A CA 1
ATOM 600 C C . LYS A 1 86 ? -5.363 -8.292 -1.209 1.00 98.81 86 LYS A C 1
ATOM 602 O O . LYS A 1 86 ? -6.353 -8.491 -0.505 1.00 98.81 86 LYS A O 1
ATOM 607 N N . HIS A 1 87 ? -4.117 -8.449 -0.757 1.00 98.81 87 HIS A N 1
ATOM 608 C CA . HIS A 1 87 ? -3.803 -8.762 0.638 1.00 98.81 87 HIS A CA 1
ATOM 609 C C . HIS A 1 87 ? -4.332 -7.677 1.585 1.00 98.81 87 HIS A C 1
ATOM 611 O O . HIS A 1 87 ? -5.028 -8.011 2.544 1.00 98.81 87 HIS A O 1
ATOM 617 N N . LEU A 1 88 ? -4.073 -6.395 1.292 1.00 98.88 88 LEU A N 1
ATOM 618 C CA . LEU A 1 88 ? -4.597 -5.283 2.092 1.00 98.88 88 LEU A CA 1
ATOM 619 C C . LEU A 1 88 ? -6.128 -5.314 2.163 1.00 98.88 88 LEU A C 1
ATOM 621 O O . LEU A 1 88 ? -6.690 -5.230 3.251 1.00 98.88 88 LEU A O 1
ATOM 625 N N . GLY A 1 89 ? -6.804 -5.495 1.024 1.00 98.75 89 GLY A N 1
ATOM 626 C CA . GLY A 1 89 ? -8.266 -5.589 0.978 1.00 98.75 89 GLY A CA 1
ATOM 627 C C . GLY A 1 89 ? -8.812 -6.736 1.833 1.00 98.75 89 GLY A C 1
ATOM 628 O O . GLY A 1 89 ? -9.724 -6.529 2.633 1.00 98.75 89 GLY A O 1
ATOM 629 N N . LYS A 1 90 ? -8.204 -7.928 1.733 1.00 98.75 90 LYS A N 1
ATOM 630 C CA . LYS A 1 90 ? -8.544 -9.078 2.586 1.00 98.75 90 LYS A CA 1
ATOM 631 C C . LYS A 1 90 ? -8.367 -8.739 4.068 1.00 98.75 90 LYS A C 1
ATOM 633 O O . LYS A 1 90 ? -9.274 -8.982 4.858 1.00 98.75 90 LYS A O 1
ATOM 638 N N . ARG A 1 91 ? -7.234 -8.139 4.436 1.00 98.44 91 ARG A N 1
ATOM 639 C CA . ARG A 1 91 ? -6.932 -7.751 5.817 1.00 98.44 91 ARG A CA 1
ATOM 640 C C . ARG A 1 91 ? -7.943 -6.745 6.373 1.00 98.44 91 ARG A C 1
ATOM 642 O O . ARG A 1 91 ? -8.398 -6.911 7.501 1.00 98.44 91 ARG A O 1
ATOM 649 N N . VAL A 1 92 ? -8.311 -5.724 5.596 1.00 98.44 92 VAL A N 1
ATOM 650 C CA . VAL A 1 92 ? -9.335 -4.741 5.993 1.00 98.44 92 VAL A CA 1
ATOM 651 C C . VAL A 1 92 ? -10.677 -5.429 6.227 1.00 98.44 92 VAL A C 1
ATOM 653 O O . VAL A 1 92 ? -11.298 -5.186 7.257 1.00 98.44 92 VAL A O 1
ATOM 656 N N . ALA A 1 93 ? -11.098 -6.321 5.324 1.00 98.25 93 ALA A N 1
ATOM 657 C CA . ALA A 1 93 ? -12.346 -7.068 5.473 1.00 98.25 93 ALA A CA 1
ATOM 658 C C . ALA A 1 93 ? -12.345 -7.954 6.732 1.00 9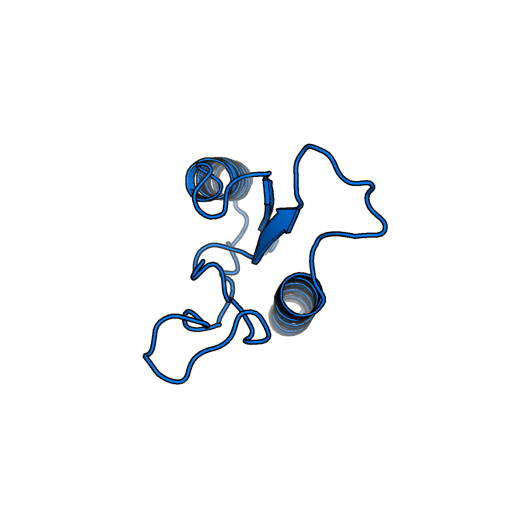8.25 93 ALA A C 1
ATOM 660 O O . ALA A 1 93 ? -13.304 -7.939 7.500 1.00 98.25 93 ALA A O 1
ATOM 661 N N . GLU A 1 94 ? -11.254 -8.677 6.990 1.00 97.88 94 GLU A N 1
ATOM 662 C CA . GLU A 1 94 ? -11.115 -9.522 8.183 1.00 97.88 94 GLU A CA 1
ATOM 663 C C . GLU A 1 94 ? -11.150 -8.714 9.488 1.00 97.88 94 GLU A C 1
ATOM 665 O O . GLU A 1 94 ? -11.743 -9.161 10.469 1.00 97.88 94 GLU A O 1
ATOM 670 N N . ILE A 1 95 ? -10.540 -7.525 9.519 1.00 97.44 95 ILE A N 1
ATOM 671 C CA . ILE A 1 95 ? -10.598 -6.637 10.689 1.00 97.44 95 ILE A CA 1
ATOM 672 C C . ILE A 1 95 ? -11.999 -6.034 10.825 1.00 97.44 95 ILE A C 1
ATOM 674 O O . ILE A 1 95 ? -12.526 -6.014 11.931 1.00 97.44 95 ILE A O 1
ATOM 678 N N . ALA A 1 96 ? -12.638 -5.616 9.730 1.00 97.06 96 ALA A N 1
ATOM 679 C CA . ALA A 1 96 ? -14.004 -5.091 9.759 1.00 97.06 96 ALA A CA 1
ATOM 680 C C . ALA A 1 96 ? -14.986 -6.092 10.381 1.00 97.06 96 ALA A C 1
ATOM 682 O O . ALA A 1 96 ? -15.785 -5.708 11.229 1.00 97.06 96 ALA A O 1
ATOM 683 N N . VAL A 1 97 ? -14.866 -7.381 10.040 1.00 96.94 97 VAL A N 1
ATOM 684 C CA . VAL A 1 97 ? -15.667 -8.454 10.653 1.00 96.94 97 VAL A CA 1
ATOM 685 C C . VAL A 1 97 ? -15.440 -8.540 12.167 1.00 96.94 97 VAL A C 1
ATOM 687 O O . VAL A 1 97 ? -16.398 -8.714 12.912 1.00 96.94 97 VAL A O 1
ATOM 690 N N . ARG A 1 98 ? -14.200 -8.374 12.650 1.00 94.62 98 ARG A N 1
ATOM 691 C CA . ARG A 1 98 ? -13.890 -8.396 14.096 1.00 94.62 98 ARG A CA 1
ATOM 692 C C . ARG A 1 98 ? -14.447 -7.188 14.854 1.00 94.62 98 ARG A C 1
ATOM 694 O O . ARG A 1 98 ? -14.694 -7.305 16.045 1.00 94.62 98 ARG A O 1
ATOM 701 N N . PHE A 1 99 ? -14.613 -6.050 14.180 1.00 91.56 99 PHE A N 1
ATOM 702 C CA . PHE A 1 99 ? -15.161 -4.807 14.742 1.00 91.56 99 PHE A CA 1
ATOM 703 C C . PHE A 1 99 ? -16.693 -4.713 14.646 1.00 91.56 99 PHE A C 1
ATOM 705 O O . PHE A 1 99 ? -17.267 -3.747 15.143 1.00 91.56 99 PHE A O 1
ATOM 712 N N . ALA A 1 100 ? -17.342 -5.661 13.964 1.00 84.38 100 ALA A N 1
ATOM 713 C CA . ALA A 1 100 ? -18.791 -5.684 13.768 1.00 84.38 100 ALA A CA 1
ATOM 714 C C . ALA A 1 100 ? -19.560 -6.420 14.884 1.00 84.38 100 ALA A C 1
ATOM 716 O O . ALA A 1 100 ? -20.788 -6.469 14.824 1.00 84.38 100 ALA A O 1
ATOM 717 N N . GLY A 1 101 ? -18.852 -7.007 15.856 1.00 58.81 101 GLY A N 1
ATOM 718 C CA . GLY A 1 101 ? -19.428 -7.521 17.105 1.00 58.81 101 GLY A CA 1
ATOM 719 C C . GLY A 1 101 ? -19.503 -6.440 18.171 1.00 58.81 101 GLY A C 1
ATOM 720 O O . GLY A 1 101 ? -20.414 -6.547 19.017 1.00 58.81 101 GLY A O 1
#

Foldseek 3Di:
DAADADEDEEADLPDPRVVVLVVRVVVCVVVVHHQDWLPDAAFCPDPPGDPLAANVSGGTRHQYFYDHPPDDVVGDDDPNSVVSNVSSVVRRVVVVVVVVD

Radius of gyration: 14.21 Å; chains: 1; bounding box: 39×27×38 Å

Organism: NCBI:txid652676

pLDDT: mean 96.58, std 4.6, range [58.81, 98.88]

Sequence (101 aa):
DKLAAGFTNSAAQSGDKLATLQQMAVLGAQHSMIWVGLGLLPGNHTSTGSVDDLNRIGSSLGAMAQSNADEGPDKGPIASDLKTAKHLGKRVAEIAVRFAG

Secondary structure (DSSP, 8-state):
--EE--EEEESSSSSSHHHHHHHHHHHHHHTTPEE-------SS-STT--TTSTTTT--SSSEEEE--TTS-TTT-S-HHHHHHHHHHHHHHHHHHHHH--

InterPro domains:
  IPR029039 Flavoprotein-like superfamily [G3DSA:3.40.50.360] (1-100)
  IPR029039 Flavoprotein-like superfamily [SSF52218] (1-99)